Protein AF-A0A818GAY4-F1 (afdb_monomer_lite)

Structure (mmCIF, N/CA/C/O backbone):
data_AF-A0A818GAY4-F1
#
_entry.id   AF-A0A818GAY4-F1
#
loop_
_atom_site.group_PDB
_atom_site.id
_atom_site.type_symbol
_atom_site.label_atom_id
_atom_site.label_alt_id
_atom_site.label_comp_id
_atom_site.label_asym_id
_atom_site.label_entity_id
_atom_site.label_seq_id
_atom_site.pdbx_PDB_ins_code
_atom_site.Cartn_x
_atom_site.Cartn_y
_atom_site.Cartn_z
_atom_site.occupancy
_atom_site.B_iso_or_equiv
_atom_site.auth_seq_id
_atom_site.auth_comp_id
_atom_site.auth_asym_id
_atom_site.auth_atom_id
_atom_site.pdbx_PDB_model_num
ATOM 1 N N . LEU A 1 1 ? 26.074 22.600 -4.840 1.00 77.62 1 LEU A N 1
ATOM 2 C CA . LEU A 1 1 ? 26.069 21.181 -5.272 1.00 77.62 1 LEU A CA 1
ATOM 3 C C . LEU A 1 1 ? 27.488 20.628 -5.135 1.00 77.62 1 LEU A C 1
ATOM 5 O O . LEU A 1 1 ? 28.365 21.128 -5.831 1.00 77.62 1 LEU A O 1
ATOM 9 N N . THR A 1 2 ? 27.718 19.673 -4.230 1.00 94.38 2 THR A N 1
ATOM 10 C CA . THR A 1 2 ? 29.038 19.065 -3.961 1.00 94.38 2 THR A CA 1
ATOM 11 C C . THR A 1 2 ? 29.620 18.382 -5.204 1.00 94.38 2 THR A C 1
ATOM 13 O O . THR A 1 2 ? 28.869 17.916 -6.066 1.00 94.38 2 THR A O 1
ATOM 16 N N . GLU A 1 3 ? 30.948 18.298 -5.309 1.00 92.94 3 GLU A N 1
ATOM 17 C CA . GLU A 1 3 ? 31.629 17.630 -6.430 1.00 92.94 3 GLU A CA 1
ATOM 18 C C . GLU A 1 3 ? 31.208 16.162 -6.596 1.00 92.94 3 GLU A C 1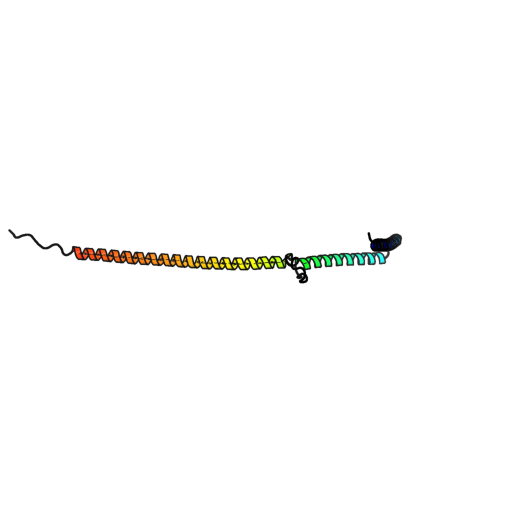
ATOM 20 O O . GLU A 1 3 ? 31.032 15.688 -7.723 1.00 92.94 3 GLU A O 1
ATOM 25 N N . ASP A 1 4 ? 30.916 15.470 -5.496 1.00 95.12 4 ASP A N 1
ATOM 26 C CA . ASP A 1 4 ? 30.416 14.094 -5.527 1.00 95.12 4 ASP A CA 1
ATOM 27 C C . ASP A 1 4 ? 29.030 13.993 -6.166 1.00 95.12 4 ASP A C 1
ATOM 29 O O . ASP A 1 4 ? 28.793 13.126 -7.009 1.00 95.12 4 ASP A O 1
ATOM 33 N N . HIS A 1 5 ? 28.134 14.944 -5.886 1.00 96.38 5 HIS A N 1
ATOM 34 C CA . HIS A 1 5 ? 26.830 15.005 -6.549 1.00 96.38 5 HIS A CA 1
ATOM 35 C C . HIS A 1 5 ? 26.979 15.237 -8.060 1.00 96.38 5 HIS A C 1
ATOM 37 O O . HIS A 1 5 ? 26.270 14.621 -8.857 1.00 96.38 5 HIS A O 1
ATOM 43 N N . LYS A 1 6 ? 27.943 16.065 -8.489 1.00 96.25 6 LYS A N 1
ATOM 44 C CA . LYS A 1 6 ? 28.231 16.278 -9.920 1.00 96.25 6 LYS A CA 1
ATOM 45 C C . LYS A 1 6 ? 28.781 15.016 -10.593 1.00 96.25 6 LYS A C 1
ATOM 47 O O . LYS A 1 6 ? 28.475 14.752 -11.760 1.00 96.25 6 LYS A O 1
ATOM 52 N N . ARG A 1 7 ? 29.601 14.226 -9.892 1.00 96.50 7 ARG A N 1
ATOM 53 C CA . ARG A 1 7 ? 30.089 12.919 -10.373 1.00 96.50 7 ARG A CA 1
ATOM 54 C C . ARG A 1 7 ? 28.946 11.907 -10.468 1.00 96.50 7 ARG A C 1
ATOM 56 O O . ARG A 1 7 ? 28.779 11.301 -11.525 1.00 96.50 7 ARG A O 1
ATOM 63 N N . MET A 1 8 ? 28.100 11.816 -9.443 1.00 97.31 8 MET A N 1
ATOM 64 C CA . MET A 1 8 ? 26.909 10.960 -9.422 1.00 97.31 8 MET A CA 1
ATOM 65 C C . MET A 1 8 ? 25.963 11.260 -10.592 1.00 97.31 8 MET A C 1
ATOM 67 O O . MET A 1 8 ? 25.580 10.346 -11.320 1.00 97.31 8 MET A O 1
ATOM 71 N N . ILE A 1 9 ? 25.649 12.535 -10.845 1.00 97.38 9 ILE A N 1
ATOM 72 C CA . ILE A 1 9 ? 24.792 12.939 -11.972 1.00 97.38 9 ILE A CA 1
ATOM 73 C C . ILE A 1 9 ? 25.394 12.493 -13.311 1.00 97.38 9 ILE A C 1
ATOM 75 O O . ILE A 1 9 ? 24.674 11.990 -14.175 1.00 97.38 9 ILE A O 1
ATOM 79 N N . ARG A 1 10 ? 26.716 12.630 -13.497 1.00 96.94 10 ARG A N 1
ATOM 80 C CA . ARG A 1 10 ? 27.400 12.142 -14.707 1.00 96.94 10 ARG A CA 1
ATOM 81 C C . ARG A 1 10 ? 27.296 10.623 -14.849 1.00 96.94 10 ARG A C 1
ATOM 83 O O . ARG A 1 10 ? 27.051 10.151 -15.957 1.00 96.94 10 ARG A O 1
ATOM 90 N N . CYS A 1 11 ? 27.434 9.868 -13.761 1.00 97.62 11 CYS A N 1
ATOM 91 C CA . CYS A 1 11 ? 27.268 8.414 -13.774 1.00 97.62 11 CYS A CA 1
ATOM 92 C C . CYS A 1 11 ? 25.838 8.002 -14.152 1.00 97.62 11 CYS A C 1
ATOM 94 O O . CYS A 1 11 ? 25.668 7.199 -15.068 1.00 97.62 11 CYS A O 1
ATOM 96 N N . ILE A 1 12 ? 24.818 8.608 -13.533 1.00 97.88 12 ILE A N 1
ATOM 97 C CA . ILE A 1 12 ? 23.403 8.332 -13.841 1.00 97.88 12 ILE A CA 1
ATOM 98 C C . ILE A 1 12 ? 23.106 8.630 -15.316 1.00 97.88 12 ILE A C 1
ATOM 100 O O . ILE A 1 12 ? 22.534 7.793 -16.012 1.00 97.88 12 ILE A O 1
ATOM 104 N N . ARG A 1 13 ? 23.567 9.778 -15.832 1.00 98.00 13 ARG A N 1
ATOM 105 C CA . ARG A 1 13 ? 23.405 10.140 -17.251 1.00 98.00 13 ARG A CA 1
ATOM 106 C C . ARG A 1 13 ? 24.090 9.146 -18.190 1.00 98.00 13 ARG A C 1
ATOM 108 O O . ARG A 1 13 ? 23.501 8.769 -19.199 1.00 98.00 13 ARG A O 1
ATOM 115 N N . LYS A 1 14 ? 25.304 8.681 -17.864 1.00 97.94 14 LYS A N 1
ATOM 116 C CA . LYS A 1 14 ? 25.995 7.637 -18.644 1.00 97.94 14 LYS A CA 1
ATOM 117 C C . LYS A 1 14 ? 25.206 6.322 -18.655 1.00 97.94 14 LYS A C 1
ATOM 119 O O . LYS A 1 14 ? 25.071 5.720 -19.716 1.00 97.94 14 LYS A O 1
ATOM 124 N N . MET A 1 15 ? 24.650 5.900 -17.517 1.00 98.19 15 MET A N 1
ATOM 125 C CA . MET A 1 15 ? 23.805 4.700 -17.438 1.00 98.19 15 MET A CA 1
ATOM 126 C C . MET A 1 15 ? 22.541 4.843 -18.295 1.00 98.19 15 MET A C 1
ATOM 128 O O . MET A 1 15 ? 22.248 3.964 -19.105 1.00 98.19 15 MET A O 1
ATOM 132 N N . GLN A 1 16 ? 21.840 5.976 -18.188 1.00 97.75 16 GLN A N 1
ATOM 133 C CA . GLN A 1 16 ? 20.661 6.277 -19.006 1.00 97.75 16 GLN A CA 1
ATOM 134 C C . GLN A 1 16 ? 20.987 6.278 -20.505 1.00 97.75 16 GLN A C 1
ATOM 136 O O . GLN A 1 16 ? 20.235 5.700 -21.287 1.00 97.75 16 GLN A O 1
ATOM 141 N N . LEU A 1 17 ? 22.127 6.853 -20.908 1.00 98.00 17 LEU A N 1
ATOM 142 C CA . LEU A 1 17 ? 22.579 6.865 -22.301 1.00 98.00 17 LEU A CA 1
ATOM 143 C C . LEU A 1 17 ? 22.832 5.448 -22.839 1.00 98.00 17 LEU A C 1
ATOM 145 O O . LEU A 1 17 ? 22.441 5.142 -23.964 1.00 98.00 17 LEU A O 1
ATOM 149 N N . ILE A 1 18 ? 23.454 4.568 -22.046 1.00 98.19 18 ILE A N 1
ATOM 150 C CA . ILE A 1 18 ? 23.693 3.169 -22.441 1.00 98.19 18 ILE A CA 1
ATOM 151 C C . ILE A 1 18 ? 22.366 2.421 -22.609 1.00 98.19 18 ILE A C 1
ATOM 153 O O . ILE A 1 18 ? 22.192 1.709 -23.599 1.00 98.19 18 ILE A O 1
ATOM 157 N N . VAL A 1 19 ? 21.418 2.601 -21.682 1.00 97.12 19 VAL A N 1
ATOM 158 C CA . VAL A 1 19 ? 20.074 2.007 -21.782 1.00 97.12 19 VAL A CA 1
ATOM 159 C C . VAL A 1 19 ? 19.345 2.530 -23.022 1.00 97.12 19 VAL A C 1
ATOM 161 O O . VAL A 1 19 ? 18.830 1.734 -23.802 1.00 97.12 19 VAL A O 1
ATOM 164 N N . ALA A 1 20 ? 19.359 3.843 -23.264 1.00 97.19 20 ALA A N 1
ATOM 165 C CA . ALA A 1 20 ? 18.741 4.452 -24.440 1.00 97.19 20 ALA A CA 1
ATOM 166 C C . ALA A 1 20 ? 19.353 3.929 -25.748 1.00 97.19 20 ALA A C 1
ATOM 168 O O . ALA A 1 20 ? 18.621 3.566 -26.667 1.00 97.19 20 ALA A O 1
ATOM 169 N N . ARG A 1 21 ? 20.686 3.804 -25.814 1.00 97.31 21 ARG A N 1
ATOM 170 C CA . ARG A 1 21 ? 21.387 3.239 -26.976 1.00 97.31 21 ARG A CA 1
ATOM 171 C C . ARG A 1 21 ? 20.973 1.790 -27.245 1.00 97.31 21 ARG A C 1
ATOM 173 O O . ARG A 1 21 ? 20.743 1.446 -28.401 1.00 97.31 21 ARG A O 1
ATOM 180 N N . LYS A 1 22 ? 20.848 0.957 -26.204 1.00 95.19 22 LYS A N 1
ATOM 181 C CA . LYS A 1 22 ? 20.379 -0.435 -26.337 1.00 95.19 22 LYS A CA 1
ATOM 182 C C . LYS A 1 22 ? 18.934 -0.501 -26.838 1.00 95.19 22 LYS A C 1
ATOM 184 O O . LYS A 1 22 ? 18.679 -1.197 -27.815 1.00 95.19 22 LYS A O 1
ATOM 189 N N . ARG A 1 23 ? 18.027 0.285 -26.246 1.00 91.00 23 ARG A N 1
ATOM 190 C CA . ARG A 1 23 ? 16.612 0.348 -26.661 1.00 91.00 23 ARG A CA 1
ATOM 191 C C . ARG A 1 23 ? 16.458 0.834 -28.102 1.00 91.00 23 ARG A C 1
ATOM 193 O O . ARG A 1 23 ? 15.672 0.272 -28.851 1.00 91.00 23 ARG A O 1
ATOM 200 N N . PHE A 1 24 ? 17.251 1.822 -28.519 1.00 95.19 24 PHE A N 1
ATOM 201 C CA . PHE A 1 24 ? 17.259 2.309 -29.901 1.00 95.19 24 PHE A CA 1
ATOM 202 C C . PHE A 1 24 ? 17.745 1.244 -30.892 1.00 95.19 24 PHE A C 1
ATOM 204 O O . PHE A 1 24 ? 17.181 1.088 -31.970 1.00 95.19 24 PHE A O 1
ATOM 211 N N . GLN A 1 25 ? 18.783 0.485 -30.533 1.00 93.81 25 GLN A N 1
ATOM 212 C CA . GLN A 1 25 ? 19.265 -0.621 -31.362 1.00 93.81 25 GLN A CA 1
ATOM 213 C C . GLN A 1 25 ? 18.258 -1.774 -31.444 1.00 93.81 25 GLN A C 1
ATOM 215 O O . GLN A 1 25 ? 18.126 -2.364 -32.512 1.00 93.81 25 GLN A O 1
ATOM 220 N N . GLN A 1 26 ? 17.557 -2.087 -30.350 1.00 89.25 26 GLN A N 1
ATOM 221 C CA . GLN A 1 26 ? 16.484 -3.089 -30.330 1.00 89.25 26 GLN A CA 1
ATOM 222 C C . GLN A 1 26 ? 15.299 -2.656 -31.199 1.00 89.25 26 GLN A C 1
ATOM 224 O O . GLN A 1 26 ? 14.874 -3.426 -32.045 1.00 89.25 26 GLN A O 1
ATOM 229 N N . ALA A 1 27 ? 14.854 -1.400 -31.096 1.00 89.06 27 ALA A N 1
ATOM 230 C CA . ALA A 1 27 ? 13.731 -0.871 -31.878 1.00 89.06 27 ALA A CA 1
ATOM 231 C C . ALA A 1 27 ? 13.965 -0.858 -33.402 1.00 89.06 27 ALA A C 1
ATOM 233 O O . ALA A 1 27 ? 13.019 -0.732 -34.173 1.00 89.06 27 ALA A O 1
ATOM 234 N N . ARG A 1 28 ? 15.223 -0.957 -33.851 1.00 93.06 28 ARG A N 1
ATOM 235 C CA . ARG A 1 28 ? 15.575 -1.062 -35.275 1.00 93.06 28 ARG A CA 1
ATOM 236 C C . ARG A 1 28 ? 15.525 -2.493 -35.812 1.00 93.06 28 ARG A C 1
ATOM 238 O O . ARG A 1 28 ? 15.600 -2.667 -37.026 1.00 93.06 28 ARG A O 1
ATOM 245 N N . LYS A 1 29 ? 15.480 -3.500 -34.939 1.00 91.31 29 LYS A N 1
ATOM 246 C CA . LYS A 1 29 ? 15.363 -4.909 -35.322 1.00 91.31 29 LYS A CA 1
ATOM 247 C C . LYS A 1 29 ? 13.874 -5.274 -35.408 1.00 91.31 29 LYS A C 1
ATOM 249 O O . LYS A 1 29 ? 13.090 -4.716 -34.644 1.00 91.31 29 LYS A O 1
ATOM 254 N N . PRO A 1 30 ? 13.469 -6.168 -36.327 1.00 93.19 30 PRO A N 1
ATOM 255 C CA . PRO A 1 30 ? 12.110 -6.702 -36.313 1.00 93.19 30 PRO A CA 1
ATOM 256 C C . PRO A 1 30 ? 11.846 -7.438 -34.994 1.00 93.19 30 PRO A C 1
ATOM 258 O O . PRO A 1 30 ? 12.783 -7.963 -34.390 1.00 93.19 30 PRO A O 1
ATOM 261 N N . TYR A 1 31 ? 10.579 -7.472 -34.575 1.00 89.94 31 TYR A N 1
ATOM 262 C CA . TYR A 1 31 ? 10.167 -8.119 -33.332 1.00 89.94 31 TYR A CA 1
ATOM 263 C C . TYR A 1 31 ? 10.527 -9.614 -33.323 1.00 89.94 31 TYR A C 1
ATOM 265 O O . TYR A 1 31 ? 10.206 -10.339 -34.266 1.00 89.94 31 TYR A O 1
ATOM 273 N N . ASP A 1 32 ? 11.160 -10.068 -32.244 1.00 92.50 32 ASP A N 1
ATOM 274 C CA . ASP A 1 32 ? 11.547 -11.461 -31.985 1.00 92.50 32 ASP A CA 1
ATOM 275 C C . ASP A 1 32 ? 10.765 -12.011 -30.771 1.00 92.50 32 ASP A C 1
ATOM 277 O O . ASP A 1 32 ? 10.264 -11.257 -29.935 1.00 92.50 32 ASP A O 1
ATOM 281 N N . VAL A 1 33 ? 10.685 -13.337 -30.615 1.00 95.56 33 VAL A N 1
ATOM 282 C CA . VAL A 1 33 ? 10.095 -14.019 -29.442 1.00 95.56 33 VAL A CA 1
ATOM 283 C C . VAL A 1 33 ? 10.694 -13.485 -28.138 1.00 95.56 33 VAL A C 1
ATOM 285 O O . VAL A 1 33 ? 10.017 -13.394 -27.112 1.00 95.56 33 VAL A O 1
ATOM 288 N N . ARG A 1 34 ? 11.961 -13.063 -28.183 1.00 93.62 34 ARG A N 1
ATOM 289 C CA . ARG A 1 34 ? 12.631 -12.388 -27.073 1.00 93.62 34 ARG A CA 1
ATOM 290 C C . ARG A 1 34 ? 11.910 -11.119 -26.616 1.00 93.62 34 ARG A C 1
ATOM 292 O O . ARG A 1 34 ? 11.834 -10.909 -25.411 1.00 93.62 34 ARG A O 1
ATOM 299 N N . ASP A 1 35 ? 11.368 -10.315 -27.524 1.00 92.81 35 ASP A N 1
ATOM 300 C CA . ASP A 1 35 ? 10.671 -9.073 -27.174 1.00 92.81 35 ASP A CA 1
ATOM 301 C C . ASP A 1 35 ? 9.359 -9.369 -26.439 1.00 92.81 35 ASP A C 1
ATOM 303 O O . ASP A 1 35 ? 9.019 -8.682 -25.476 1.00 92.81 35 ASP A O 1
ATOM 307 N N . VAL A 1 36 ? 8.669 -10.450 -26.823 1.00 95.38 36 VAL A N 1
ATOM 308 C CA . VAL A 1 36 ? 7.465 -10.934 -26.128 1.00 95.38 36 VAL A CA 1
ATOM 309 C C . VAL A 1 36 ? 7.810 -11.389 -24.710 1.00 95.38 36 VAL A C 1
ATOM 311 O O . VAL A 1 36 ? 7.140 -10.998 -23.753 1.00 95.38 36 VAL A O 1
ATOM 314 N N . LEU A 1 37 ? 8.881 -12.174 -24.552 1.00 95.25 37 LEU A N 1
ATOM 315 C CA . LEU A 1 37 ? 9.347 -12.633 -23.239 1.00 95.25 37 LEU A CA 1
ATOM 316 C C . LEU A 1 37 ? 9.818 -11.468 -22.362 1.00 95.25 37 LEU A C 1
ATOM 318 O O . LEU A 1 37 ? 9.505 -11.413 -21.171 1.00 95.25 37 LEU A O 1
ATOM 322 N N . GLU A 1 38 ? 10.543 -10.515 -22.945 1.00 92.94 38 GLU A N 1
ATOM 323 C CA . GLU A 1 38 ? 11.026 -9.335 -22.243 1.00 92.94 38 GLU A CA 1
ATOM 324 C C . GLU A 1 38 ? 9.843 -8.460 -21.806 1.00 92.94 38 GLU A C 1
ATOM 326 O O . GLU A 1 38 ? 9.757 -8.111 -20.628 1.00 92.94 38 GLU A O 1
ATOM 331 N N . GLN A 1 39 ? 8.868 -8.192 -22.679 1.00 94.75 39 GLN A N 1
ATOM 332 C CA . GLN A 1 39 ? 7.644 -7.465 -22.328 1.00 94.75 39 GLN A CA 1
ATOM 333 C C . GLN A 1 39 ? 6.860 -8.162 -21.213 1.00 94.75 39 GLN A C 1
ATOM 335 O O . GLN A 1 39 ? 6.447 -7.505 -20.253 1.00 94.75 39 GLN A O 1
ATOM 340 N N . TYR A 1 40 ? 6.682 -9.480 -21.320 1.00 97.12 40 TYR A N 1
ATOM 341 C CA . TYR A 1 40 ? 6.025 -10.283 -20.296 1.00 97.12 40 TYR A CA 1
ATOM 342 C C . TYR A 1 40 ? 6.751 -10.106 -18.959 1.00 97.12 40 TYR A C 1
ATOM 344 O O . TYR A 1 40 ? 6.139 -9.661 -17.991 1.00 97.12 40 TYR A O 1
ATOM 352 N N . SER A 1 41 ? 8.073 -10.309 -18.908 1.00 96.44 41 SER A N 1
ATOM 353 C CA . SER A 1 41 ? 8.858 -10.158 -17.671 1.00 96.44 41 SER A CA 1
ATOM 354 C C . SER A 1 41 ? 8.691 -8.780 -17.005 1.00 96.44 41 SER A C 1
ATOM 356 O O . SER A 1 41 ? 8.485 -8.706 -15.791 1.00 96.44 41 SER A O 1
ATOM 358 N N . HIS A 1 42 ? 8.672 -7.694 -17.788 1.00 94.88 42 HIS A N 1
ATOM 359 C CA . HIS A 1 42 ? 8.417 -6.341 -17.288 1.00 94.88 42 HIS A CA 1
ATOM 360 C C . HIS A 1 42 ? 6.985 -6.191 -16.753 1.00 94.88 42 HIS A C 1
ATOM 362 O O . HIS A 1 42 ? 6.779 -5.613 -15.682 1.00 94.88 42 HIS A O 1
ATOM 368 N N . GLY A 1 43 ? 5.998 -6.743 -17.464 1.00 97.81 43 GLY A N 1
ATOM 369 C CA . GLY A 1 43 ? 4.600 -6.783 -17.035 1.00 97.81 43 GLY A CA 1
ATOM 370 C C . GLY A 1 43 ? 4.413 -7.533 -15.714 1.00 97.81 43 GLY A C 1
ATOM 371 O O . GLY A 1 43 ? 3.753 -7.020 -14.808 1.00 97.81 43 GLY A O 1
ATOM 372 N N . HIS A 1 44 ? 5.066 -8.688 -15.560 1.00 97.75 44 HIS A N 1
ATOM 373 C CA . HIS A 1 44 ? 5.052 -9.472 -14.324 1.00 97.75 44 HIS A CA 1
ATOM 374 C C . HIS A 1 44 ? 5.639 -8.711 -13.145 1.00 97.75 44 HIS A C 1
ATOM 376 O O . HIS A 1 44 ? 5.020 -8.659 -12.082 1.00 97.75 44 HIS A O 1
ATOM 382 N N . ILE A 1 45 ? 6.809 -8.091 -13.321 1.00 97.25 45 ILE A N 1
ATOM 383 C CA . ILE A 1 45 ? 7.452 -7.311 -12.258 1.00 97.25 45 ILE A CA 1
ATOM 384 C C . ILE A 1 45 ? 6.573 -6.121 -11.859 1.00 97.25 45 ILE A C 1
ATOM 386 O O . ILE A 1 45 ? 6.393 -5.876 -10.666 1.00 97.25 45 ILE A O 1
ATOM 390 N N . ASN A 1 46 ? 5.981 -5.412 -12.826 1.00 97.25 46 ASN A N 1
ATOM 391 C CA . ASN A 1 46 ? 5.098 -4.276 -12.556 1.00 97.25 46 ASN A CA 1
ATOM 392 C C . ASN A 1 46 ? 3.835 -4.699 -11.789 1.00 97.25 46 ASN A C 1
ATOM 394 O O . ASN A 1 46 ? 3.473 -4.086 -10.783 1.00 97.25 46 ASN A O 1
ATOM 398 N N . MET A 1 47 ? 3.196 -5.791 -12.221 1.00 97.69 47 MET A N 1
ATOM 399 C CA . MET A 1 47 ? 2.033 -6.354 -11.537 1.00 97.69 47 MET A CA 1
ATOM 400 C C . MET A 1 47 ? 2.386 -6.779 -10.108 1.00 97.69 47 MET A C 1
ATOM 402 O O . MET A 1 47 ? 1.699 -6.398 -9.162 1.00 97.69 47 MET A O 1
ATOM 406 N N . MET A 1 48 ? 3.495 -7.498 -9.930 1.00 97.50 48 MET A N 1
ATOM 407 C CA . MET A 1 48 ? 3.971 -7.936 -8.619 1.00 97.50 48 MET A CA 1
ATOM 408 C C . MET A 1 48 ? 4.306 -6.751 -7.701 1.00 97.50 48 MET A C 1
ATOM 410 O O . MET A 1 48 ? 3.984 -6.780 -6.515 1.00 97.50 48 MET A O 1
ATOM 414 N N . MET A 1 49 ? 4.922 -5.687 -8.225 1.00 97.12 49 MET A N 1
ATOM 415 C CA . MET A 1 49 ? 5.225 -4.476 -7.455 1.00 97.12 49 MET A CA 1
ATOM 416 C C . MET A 1 49 ? 3.948 -3.783 -6.978 1.00 97.12 49 MET A C 1
ATOM 418 O O . MET A 1 49 ? 3.865 -3.408 -5.810 1.00 97.12 49 MET A O 1
ATOM 422 N N . ARG A 1 50 ? 2.932 -3.686 -7.844 1.00 96.75 50 ARG A N 1
ATOM 423 C CA . ARG A 1 50 ? 1.619 -3.140 -7.485 1.00 96.75 50 ARG A CA 1
ATOM 424 C C . ARG A 1 50 ? 0.923 -3.986 -6.419 1.00 96.75 50 ARG A C 1
ATOM 426 O O . ARG A 1 50 ? 0.393 -3.424 -5.463 1.00 96.75 50 ARG A O 1
ATOM 433 N N . ILE A 1 51 ? 0.972 -5.316 -6.536 1.00 97.06 51 ILE A N 1
ATOM 434 C CA . ILE A 1 51 ? 0.465 -6.234 -5.502 1.00 97.06 51 ILE A CA 1
ATOM 435 C C . ILE A 1 51 ? 1.191 -5.986 -4.173 1.00 97.06 51 ILE A C 1
ATOM 437 O O . ILE A 1 51 ? 0.533 -5.809 -3.151 1.00 97.06 51 ILE A O 1
ATOM 441 N N . LYS A 1 52 ? 2.526 -5.890 -4.176 1.00 95.00 52 LYS A N 1
ATOM 442 C CA . LYS A 1 52 ? 3.317 -5.620 -2.962 1.00 95.00 52 LYS A CA 1
ATOM 443 C C . LYS A 1 52 ? 3.042 -4.246 -2.354 1.00 95.00 52 LYS A C 1
ATOM 445 O O . LYS A 1 52 ? 3.052 -4.105 -1.134 1.00 95.00 52 LYS A O 1
ATOM 450 N N . GLU A 1 53 ? 2.809 -3.224 -3.170 1.00 94.00 53 GLU A N 1
ATOM 451 C CA . GLU A 1 53 ? 2.446 -1.893 -2.680 1.00 94.00 53 GLU A CA 1
ATOM 452 C C . GLU A 1 53 ? 1.069 -1.910 -2.007 1.00 94.00 53 GLU A C 1
ATOM 454 O O . GLU A 1 53 ? 0.914 -1.367 -0.913 1.00 94.00 53 GLU A O 1
ATOM 459 N N . LEU A 1 54 ? 0.087 -2.573 -2.626 1.00 93.50 54 LEU A N 1
ATOM 460 C CA . LEU A 1 54 ? -1.240 -2.764 -2.041 1.00 93.50 54 LEU A CA 1
ATOM 461 C C . LEU A 1 54 ? -1.165 -3.565 -0.741 1.00 93.50 54 LEU A C 1
ATOM 463 O O . LEU A 1 54 ? -1.733 -3.132 0.258 1.00 93.50 54 LEU A O 1
ATOM 467 N N . GLN A 1 55 ? -0.409 -4.667 -0.724 1.00 91.38 55 GLN A N 1
ATOM 468 C CA . GLN A 1 55 ? -0.141 -5.439 0.490 1.00 91.38 55 GLN A CA 1
ATOM 469 C C . GLN A 1 55 ? 0.446 -4.547 1.585 1.00 91.38 55 GLN A C 1
ATOM 471 O O . GLN A 1 55 ? -0.097 -4.516 2.680 1.00 91.38 55 GLN A O 1
ATOM 476 N N . ARG A 1 56 ? 1.475 -3.742 1.290 1.00 85.81 56 ARG A N 1
ATOM 477 C CA . ARG A 1 56 ? 2.087 -2.833 2.273 1.00 85.81 56 ARG A CA 1
ATOM 478 C C . ARG A 1 56 ? 1.101 -1.792 2.810 1.00 85.81 56 ARG A C 1
ATOM 480 O O . ARG A 1 56 ? 1.120 -1.501 4.002 1.00 85.81 56 ARG A O 1
ATOM 487 N N . LYS A 1 57 ? 0.250 -1.221 1.950 1.00 86.38 57 LYS A N 1
ATOM 488 C CA . LYS A 1 57 ? -0.798 -0.273 2.369 1.00 86.38 57 LYS A CA 1
ATOM 489 C C . LYS A 1 57 ? -1.805 -0.949 3.298 1.00 86.38 57 LYS A C 1
ATOM 491 O O . LYS A 1 57 ? -2.114 -0.402 4.348 1.00 86.38 57 LYS A O 1
ATOM 496 N N . ILE A 1 58 ? -2.258 -2.151 2.945 1.00 87.12 58 ILE A N 1
ATOM 497 C CA . ILE A 1 58 ? -3.176 -2.949 3.765 1.00 87.12 58 ILE A CA 1
ATOM 498 C C . ILE A 1 58 ? -2.528 -3.321 5.099 1.00 87.12 58 ILE A C 1
ATOM 500 O O . ILE A 1 58 ? -3.137 -3.104 6.139 1.00 87.12 58 ILE A O 1
ATOM 504 N N . GLU A 1 59 ? -1.293 -3.821 5.099 1.00 81.69 59 GLU A N 1
ATOM 505 C CA . GLU A 1 59 ? -0.554 -4.162 6.319 1.00 81.69 59 GLU A CA 1
ATOM 506 C C . GLU A 1 59 ? -0.422 -2.954 7.251 1.00 81.69 59 GLU A C 1
ATOM 508 O O . GLU A 1 59 ? -0.643 -3.082 8.454 1.00 81.69 59 GLU A O 1
ATOM 513 N N . HIS A 1 60 ? -0.134 -1.776 6.692 1.00 76.38 60 HIS A N 1
ATOM 514 C CA . HIS A 1 60 ? -0.037 -0.532 7.450 1.00 76.38 60 HIS A CA 1
ATOM 515 C C . HIS A 1 60 ? -1.393 -0.060 8.001 1.00 76.38 60 HIS A C 1
ATOM 517 O O . HIS A 1 60 ? -1.452 0.494 9.093 1.00 76.38 60 HIS A O 1
ATOM 523 N N . THR A 1 61 ? -2.491 -0.247 7.266 1.00 78.19 61 THR A N 1
ATOM 524 C CA . THR A 1 61 ? -3.828 0.192 7.699 1.00 78.19 61 THR A CA 1
ATOM 525 C C . THR A 1 61 ? -4.495 -0.800 8.656 1.00 78.19 61 THR A C 1
ATOM 527 O O . THR A 1 61 ? -5.193 -0.371 9.579 1.00 78.19 61 THR A O 1
ATOM 530 N N . ILE A 1 62 ? -4.290 -2.103 8.441 1.00 71.94 62 ILE A N 1
ATOM 531 C CA . ILE A 1 62 ? -5.059 -3.188 9.059 1.00 71.94 62 ILE A CA 1
ATOM 532 C C . ILE A 1 62 ? -4.249 -4.008 10.067 1.00 71.94 62 ILE A C 1
ATOM 534 O O . ILE A 1 62 ? -4.847 -4.414 11.050 1.00 71.94 62 ILE A O 1
ATOM 538 N N . GLY A 1 63 ? -2.956 -4.312 9.875 1.00 65.12 63 GLY A N 1
ATOM 539 C CA . GLY A 1 63 ? -2.482 -5.587 10.447 1.00 65.12 63 GLY A CA 1
ATOM 540 C C . GLY A 1 63 ? -1.007 -5.827 10.745 1.00 65.12 63 GLY A C 1
ATOM 541 O O . GLY A 1 63 ? -0.659 -6.982 10.972 1.00 65.12 63 GLY A O 1
ATOM 542 N N . LYS A 1 64 ? -0.133 -4.822 10.812 1.00 58.97 64 LYS A N 1
ATOM 543 C CA . LYS A 1 64 ? 1.138 -4.961 11.544 1.00 58.97 64 LYS A CA 1
ATOM 544 C C . LYS A 1 64 ? 1.345 -3.727 12.402 1.00 58.97 64 LYS A C 1
ATOM 546 O O . LYS A 1 64 ? 1.376 -2.615 11.879 1.00 58.97 64 LYS A O 1
ATOM 551 N N . GLN A 1 65 ? 1.477 -3.923 13.716 1.00 54.41 65 GLN A N 1
ATOM 552 C CA . GLN A 1 65 ? 1.965 -2.860 14.589 1.00 54.41 65 GLN A CA 1
ATOM 553 C C . GLN A 1 65 ? 3.260 -2.319 13.962 1.00 54.41 65 GLN A C 1
ATOM 555 O O . GLN A 1 65 ? 4.138 -3.123 13.625 1.00 54.41 65 GLN A O 1
ATOM 560 N N . PRO A 1 66 ? 3.385 -0.999 13.721 1.00 53.72 66 PRO A N 1
ATOM 561 C CA . PRO A 1 66 ? 4.666 -0.454 13.307 1.00 53.72 66 PRO A CA 1
ATOM 562 C C . PRO A 1 66 ? 5.708 -0.853 14.361 1.00 53.72 66 PRO A C 1
ATOM 564 O O . PRO A 1 66 ? 5.349 -0.963 15.538 1.00 53.72 66 PRO A O 1
ATOM 567 N N . PRO A 1 67 ? 6.974 -1.100 13.970 1.00 54.75 67 PRO A N 1
ATOM 568 C CA . PRO A 1 67 ? 8.027 -1.356 14.943 1.00 54.75 67 PRO A CA 1
ATOM 569 C C . PRO A 1 67 ? 7.950 -0.283 16.029 1.00 54.75 67 PRO A C 1
ATOM 571 O O . PRO A 1 67 ? 7.726 0.889 15.714 1.00 54.75 67 PRO A O 1
ATOM 574 N N . LEU A 1 68 ? 8.083 -0.727 17.281 1.00 54.41 68 LEU A N 1
ATOM 575 C CA . LEU A 1 68 ? 7.820 -0.036 18.555 1.00 54.41 68 LEU A CA 1
ATOM 576 C C . LEU A 1 68 ? 8.484 1.354 18.722 1.00 54.41 68 LEU A C 1
ATOM 578 O O . LEU A 1 68 ? 8.373 1.964 19.775 1.00 54.41 68 LEU A O 1
ATOM 582 N N . SER A 1 69 ? 9.171 1.870 17.703 1.00 55.41 69 SER A N 1
ATOM 583 C CA . SER A 1 69 ? 9.856 3.159 17.679 1.00 55.41 69 SER A CA 1
ATOM 584 C C . SER A 1 69 ? 9.000 4.348 17.230 1.00 55.41 69 SER A C 1
ATOM 586 O O . SER A 1 69 ? 9.440 5.479 17.390 1.00 55.41 69 SER A O 1
ATOM 588 N N . ASN A 1 70 ? 7.804 4.138 16.662 1.00 55.28 70 ASN A N 1
ATOM 589 C CA . ASN A 1 70 ? 6.938 5.232 16.193 1.00 55.28 70 ASN A CA 1
ATOM 590 C C . ASN A 1 70 ? 5.538 5.143 16.808 1.00 55.28 70 ASN A C 1
ATOM 592 O O . ASN A 1 70 ? 4.549 4.841 16.131 1.00 55.28 70 ASN A O 1
ATOM 596 N N . GLU A 1 71 ? 5.468 5.425 18.104 1.00 57.06 71 GLU A N 1
ATOM 597 C CA . GLU A 1 71 ? 4.251 5.414 18.922 1.00 57.06 71 GLU A CA 1
ATOM 598 C C . GLU A 1 71 ? 3.148 6.348 18.387 1.00 57.06 71 GLU A C 1
ATOM 600 O O . GLU A 1 71 ? 1.966 6.135 18.639 1.00 57.06 71 GLU A O 1
ATOM 605 N N . ASP A 1 72 ? 3.500 7.340 17.566 1.00 57.12 72 ASP A N 1
ATOM 606 C CA . ASP A 1 72 ? 2.530 8.235 16.929 1.00 57.12 72 ASP A CA 1
ATOM 607 C C . ASP A 1 72 ? 1.912 7.678 15.643 1.00 57.12 72 ASP A C 1
ATOM 609 O O . ASP A 1 72 ? 0.775 8.016 15.309 1.00 57.12 72 ASP A O 1
ATOM 613 N N . ARG A 1 73 ? 2.600 6.772 14.932 1.00 53.78 73 ARG A N 1
ATOM 614 C CA . ARG A 1 73 ? 2.040 6.133 13.728 1.00 53.78 73 ARG A CA 1
ATOM 615 C C . ARG A 1 73 ? 1.158 4.934 14.048 1.00 53.78 73 ARG A C 1
ATOM 617 O O . ARG A 1 73 ? 0.216 4.675 13.301 1.00 53.78 73 ARG A O 1
ATOM 624 N N . SER A 1 74 ? 1.403 4.238 15.160 1.00 55.22 74 SER A N 1
ATOM 625 C CA . SER A 1 74 ? 0.544 3.132 15.614 1.00 55.22 74 SER A CA 1
ATOM 626 C C . SER A 1 74 ? -0.892 3.602 15.884 1.00 55.22 74 SER A C 1
ATOM 628 O O . SER A 1 74 ? -1.837 2.875 15.580 1.00 55.22 74 SER A O 1
ATOM 630 N N . LYS A 1 75 ? -1.060 4.858 16.327 1.00 58.88 75 LYS A N 1
ATOM 631 C CA . LYS A 1 75 ? -2.346 5.535 16.584 1.00 58.88 75 LYS A CA 1
ATOM 632 C C . LYS A 1 75 ? -3.195 5.786 15.325 1.00 58.88 75 LYS A C 1
ATOM 634 O O . LYS A 1 75 ? -4.389 6.043 15.453 1.00 58.88 75 LYS A O 1
ATOM 639 N N . LEU A 1 76 ? -2.609 5.713 14.126 1.00 64.62 76 LEU A N 1
ATOM 640 C CA . LEU A 1 76 ? -3.300 5.965 12.850 1.00 64.62 76 LEU A CA 1
ATOM 641 C C . LEU A 1 76 ? -3.905 4.699 12.223 1.00 64.62 76 LEU A C 1
ATOM 643 O O . LEU A 1 76 ? -4.671 4.801 11.263 1.00 64.62 76 LEU A O 1
ATOM 647 N N . THR A 1 77 ? -3.567 3.513 12.736 1.00 78.94 77 THR A N 1
ATOM 648 C CA . THR A 1 77 ? -4.104 2.246 12.220 1.00 78.94 77 THR A CA 1
ATOM 649 C C . THR A 1 77 ? -5.586 2.096 12.567 1.00 78.94 77 THR A C 1
ATOM 651 O O . THR A 1 77 ? -6.058 2.607 13.588 1.00 78.94 77 THR A O 1
ATOM 654 N N . VAL A 1 78 ? -6.343 1.392 11.720 1.00 83.56 78 VAL A N 1
ATOM 655 C CA . VAL A 1 78 ? -7.778 1.161 11.959 1.00 83.56 78 VAL A CA 1
ATOM 656 C C . VAL A 1 78 ? -7.980 0.379 13.256 1.00 83.56 78 VAL A C 1
ATOM 658 O O . VAL A 1 78 ? -8.850 0.742 14.041 1.00 83.56 78 VAL A O 1
ATOM 661 N N . LEU A 1 79 ? -7.122 -0.609 13.531 1.00 81.19 79 LEU A N 1
ATOM 662 C CA . LEU A 1 79 ? -7.162 -1.379 14.776 1.00 81.19 79 LEU A CA 1
ATOM 663 C C . LEU A 1 79 ? -6.943 -0.510 16.018 1.00 81.19 79 LEU A C 1
ATOM 665 O O . LEU A 1 79 ? -7.733 -0.590 16.950 1.00 81.19 79 LEU A O 1
ATOM 669 N N . ALA A 1 80 ? -5.927 0.359 16.035 1.00 81.31 80 ALA A N 1
ATOM 670 C CA . ALA A 1 80 ? -5.671 1.209 17.202 1.00 81.31 80 ALA A CA 1
ATOM 671 C C . ALA A 1 80 ? -6.809 2.207 17.464 1.00 81.31 80 ALA A C 1
ATOM 673 O O . ALA A 1 80 ? -7.119 2.524 18.613 1.00 81.31 80 ALA A O 1
ATOM 674 N N . ARG A 1 81 ? -7.450 2.708 16.401 1.00 85.56 81 ARG A N 1
ATOM 675 C CA . ARG A 1 81 ? -8.647 3.551 16.521 1.00 85.56 81 ARG A CA 1
ATOM 676 C C . ARG A 1 81 ? -9.842 2.750 17.032 1.00 85.56 81 ARG A C 1
ATOM 678 O O . ARG A 1 81 ? -10.564 3.250 17.887 1.00 85.56 81 ARG A O 1
ATOM 685 N N . MET A 1 82 ? -10.020 1.521 16.552 1.00 87.00 82 MET A N 1
ATOM 686 C CA . MET A 1 82 ? -11.092 0.626 16.988 1.00 87.00 82 MET A CA 1
ATOM 687 C C . MET A 1 82 ? -10.946 0.245 18.461 1.00 87.00 82 MET A C 1
ATOM 689 O O . MET A 1 82 ? -11.907 0.375 19.205 1.00 87.00 82 MET A O 1
ATOM 693 N N . GLN A 1 83 ? -9.733 -0.073 18.913 1.00 86.12 83 GLN A N 1
ATOM 694 C CA . GLN A 1 83 ? -9.454 -0.365 20.319 1.00 86.12 83 GLN A CA 1
ATOM 695 C C . GLN A 1 83 ? -9.833 0.807 21.241 1.00 86.12 83 GLN A C 1
ATOM 697 O O . GLN A 1 83 ? -10.408 0.605 22.304 1.00 86.12 83 GLN A O 1
ATOM 702 N N . ARG A 1 84 ? -9.564 2.056 20.834 1.00 88.62 84 ARG A N 1
ATOM 703 C CA . ARG A 1 84 ? -9.989 3.241 21.606 1.00 88.62 84 ARG A CA 1
ATOM 704 C C . ARG A 1 84 ? -11.507 3.358 21.691 1.00 88.62 84 ARG A C 1
ATOM 706 O O . ARG A 1 84 ? -12.032 3.712 22.743 1.00 88.62 84 ARG A O 1
ATOM 713 N N . VAL A 1 85 ? -12.194 3.074 20.585 1.00 92.31 85 VAL A N 1
ATOM 714 C CA . VAL A 1 85 ? -13.659 3.049 20.544 1.00 92.31 85 VAL A CA 1
ATOM 715 C C . VAL A 1 85 ? -14.197 1.946 21.458 1.00 92.31 85 VAL A C 1
ATOM 717 O O . VAL A 1 85 ? -15.103 2.215 22.237 1.00 92.31 85 VAL A O 1
ATOM 720 N N . GLU A 1 86 ? -13.609 0.749 21.440 1.00 92.88 86 GLU A N 1
ATOM 721 C CA . GLU A 1 86 ? -13.976 -0.356 22.336 1.00 92.88 86 GLU A CA 1
ATOM 722 C C . GLU A 1 86 ? -13.815 0.022 23.811 1.00 92.88 86 GLU A C 1
ATOM 724 O O . GLU A 1 86 ? -14.751 -0.164 24.585 1.00 92.88 86 GLU A O 1
ATOM 729 N N . CYS A 1 87 ? -12.681 0.617 24.198 1.00 93.00 87 CYS A N 1
ATOM 730 C CA . CYS A 1 87 ? -12.475 1.104 25.565 1.00 93.00 87 CYS A CA 1
ATOM 731 C C . CYS A 1 87 ? -13.544 2.128 25.968 1.00 93.00 87 CYS A C 1
ATOM 733 O O . CYS A 1 87 ? -14.169 1.985 27.013 1.00 93.00 87 CYS A O 1
ATOM 735 N N . SER A 1 88 ? -13.828 3.108 25.106 1.00 95.88 88 SER A N 1
ATOM 736 C CA . SER A 1 88 ? -14.866 4.105 25.384 1.00 95.88 88 SER A CA 1
ATOM 737 C C . SER A 1 88 ? -16.265 3.486 25.506 1.00 95.88 88 SER A C 1
ATOM 739 O O . SER A 1 88 ? -17.056 3.931 26.335 1.00 95.88 88 SER A O 1
ATOM 741 N N . ILE A 1 89 ? -16.580 2.449 24.722 1.00 96.75 89 ILE A N 1
ATOM 742 C CA . ILE A 1 89 ? -17.842 1.702 24.831 1.00 96.75 89 ILE A CA 1
ATOM 743 C C . ILE A 1 89 ? -17.923 0.949 26.162 1.00 96.75 89 ILE A C 1
ATOM 745 O O . ILE A 1 89 ? -18.990 0.907 26.774 1.00 96.75 89 ILE A O 1
ATOM 749 N N . ILE A 1 90 ? -16.812 0.377 26.629 1.00 97.06 90 ILE A N 1
ATOM 750 C CA . ILE A 1 90 ? -16.746 -0.285 27.936 1.00 97.06 90 ILE A CA 1
ATOM 751 C C . ILE A 1 90 ? -17.025 0.722 29.058 1.00 97.06 90 ILE A C 1
ATOM 753 O O . ILE A 1 90 ? -17.842 0.433 29.933 1.00 97.06 90 ILE A O 1
ATOM 757 N N . ASP A 1 91 ? -16.434 1.915 28.997 1.00 96.50 91 ASP A N 1
ATOM 758 C CA . ASP A 1 91 ? -16.672 2.970 29.988 1.00 96.50 91 ASP A CA 1
ATOM 759 C C . ASP A 1 91 ? -18.140 3.429 29.972 1.00 96.50 91 ASP A C 1
ATOM 761 O O . ASP A 1 91 ? -18.783 3.521 31.019 1.00 96.50 91 ASP A O 1
ATOM 765 N N . MET A 1 92 ? -18.719 3.636 28.782 1.00 97.19 92 MET A N 1
ATOM 766 C CA . MET A 1 92 ? -20.145 3.964 28.636 1.00 97.19 92 MET A CA 1
ATOM 767 C C . MET A 1 92 ? -21.059 2.866 29.188 1.00 97.19 92 MET A C 1
ATOM 769 O O . MET A 1 92 ? -22.092 3.158 29.788 1.00 97.19 92 MET A O 1
ATOM 773 N N . LYS A 1 93 ? -20.688 1.593 29.028 1.00 97.00 93 LYS A N 1
ATOM 774 C CA . LYS A 1 93 ? -21.438 0.480 29.616 1.00 97.00 93 LYS A CA 1
ATOM 775 C C . LYS A 1 93 ? -21.431 0.559 31.146 1.00 97.00 93 LYS A C 1
ATOM 777 O O . LYS A 1 93 ? -22.475 0.376 31.765 1.00 97.00 93 LYS A O 1
ATOM 782 N N . GLN A 1 94 ? -20.283 0.845 31.759 1.00 97.25 94 GLN A N 1
ATOM 783 C CA . GLN A 1 94 ? -20.163 0.939 33.220 1.00 97.25 94 GLN A CA 1
ATOM 784 C C . GLN A 1 94 ? -20.964 2.112 33.800 1.00 97.25 94 GLN A C 1
ATOM 786 O O . GLN A 1 94 ? -21.610 1.973 34.845 1.00 97.25 94 GLN A O 1
ATOM 791 N N . THR A 1 95 ? -20.962 3.262 33.122 1.00 97.19 95 THR A N 1
ATOM 792 C CA . THR A 1 95 ? -21.774 4.410 33.547 1.00 97.19 95 THR A CA 1
ATOM 793 C C . THR A 1 95 ? -23.265 4.115 33.409 1.00 97.19 95 THR A C 1
ATOM 795 O O . THR A 1 95 ? -24.025 4.426 34.326 1.00 97.19 95 THR A O 1
ATOM 798 N N . MET A 1 96 ? -23.683 3.441 32.332 1.00 97.31 96 MET A N 1
ATOM 799 C CA . MET A 1 96 ? -25.075 3.026 32.139 1.00 97.31 96 MET A CA 1
ATOM 800 C C . MET A 1 96 ? -25.546 2.052 33.227 1.00 97.31 96 MET A C 1
ATOM 802 O O . MET A 1 96 ? -26.645 2.216 33.752 1.00 97.31 96 MET A O 1
ATOM 806 N N . GLU A 1 97 ? -24.703 1.099 33.629 1.00 97.38 97 GLU A N 1
ATOM 807 C CA . GLU A 1 97 ? -25.006 0.195 34.748 1.00 97.38 97 GLU A CA 1
ATOM 808 C C . GLU A 1 97 ? -25.142 0.944 36.078 1.00 97.38 97 GLU A C 1
ATOM 810 O O . GLU A 1 97 ? -26.069 0.705 36.851 1.00 97.38 97 GLU A O 1
ATOM 815 N N . SER A 1 98 ? -24.270 1.922 36.330 1.00 96.75 98 SER A N 1
ATOM 816 C CA . SER A 1 98 ? -24.338 2.746 37.545 1.00 96.75 98 SER A CA 1
ATOM 817 C C . SER A 1 98 ? -25.636 3.562 37.615 1.00 96.75 98 SER A C 1
ATOM 819 O O . SER A 1 98 ? -26.251 3.691 38.680 1.00 96.75 98 SER A O 1
ATOM 821 N N . ILE A 1 99 ? -26.082 4.086 36.468 1.00 97.25 99 ILE A N 1
ATOM 822 C CA . ILE A 1 99 ? -27.363 4.790 36.334 1.00 97.25 99 ILE A CA 1
ATOM 823 C C . ILE A 1 99 ? -28.525 3.822 36.564 1.00 97.25 99 ILE A C 1
ATOM 825 O O . ILE A 1 99 ? -29.433 4.142 37.329 1.00 97.25 99 ILE A O 1
ATOM 829 N N . TYR A 1 100 ? -28.488 2.634 35.959 1.00 96.94 100 TYR A N 1
ATOM 830 C CA . TYR A 1 100 ? -29.524 1.617 36.128 1.00 96.94 100 TYR A CA 1
ATOM 831 C C . TYR A 1 100 ? -29.691 1.202 37.597 1.00 96.94 100 TYR A C 1
ATOM 833 O O . TYR A 1 100 ? -30.810 1.201 38.111 1.00 96.94 100 TYR A O 1
ATOM 841 N N . ILE A 1 101 ? -28.588 0.937 38.306 1.00 96.56 101 ILE A N 1
ATOM 842 C CA . ILE A 1 101 ? -28.608 0.600 39.739 1.00 96.56 101 ILE A CA 1
ATOM 843 C C . ILE A 1 101 ? -29.209 1.748 40.560 1.00 96.56 101 ILE A C 1
ATOM 845 O O . ILE A 1 101 ? -30.029 1.519 41.451 1.00 96.56 101 ILE A O 1
ATOM 849 N N . SER A 1 102 ? -28.838 2.989 40.243 1.00 95.81 102 SER A N 1
ATOM 850 C CA . SER A 1 102 ? -29.346 4.174 40.941 1.00 95.81 102 SER A CA 1
ATOM 851 C C . SER A 1 102 ? -30.850 4.369 40.723 1.00 95.81 102 SER A C 1
ATOM 853 O O . SER A 1 102 ? -31.578 4.617 41.682 1.00 95.81 102 SER A O 1
ATOM 855 N N . LEU A 1 103 ? -31.334 4.197 39.488 1.00 95.00 103 LEU A N 1
ATOM 856 C CA . LEU A 1 103 ? -32.761 4.251 39.158 1.00 95.00 103 LEU A CA 1
ATOM 857 C C . LEU A 1 103 ? -33.547 3.142 39.857 1.00 95.00 103 LEU A C 1
ATOM 859 O O . LEU A 1 103 ? -34.606 3.414 40.416 1.00 95.00 103 LEU A O 1
ATOM 863 N N . LYS A 1 104 ? -33.005 1.921 39.899 1.00 95.06 104 LYS A N 1
ATOM 864 C CA . LYS A 1 104 ? -33.617 0.807 40.630 1.00 95.06 104 LYS A CA 1
ATOM 865 C C . LYS A 1 104 ? -33.742 1.108 42.125 1.00 95.06 104 LYS A C 1
ATOM 867 O O . LYS A 1 104 ? -34.808 0.927 42.698 1.00 95.06 104 LYS A O 1
ATOM 872 N N . SER A 1 105 ? -32.693 1.662 42.737 1.00 94.50 105 SER A N 1
ATOM 873 C CA . SER A 1 105 ? -32.740 2.084 44.142 1.00 94.50 105 SER A CA 1
ATOM 874 C C . SER A 1 105 ? -33.781 3.182 44.398 1.00 94.50 105 SER A C 1
ATOM 876 O O . SER A 1 105 ? -34.401 3.203 45.462 1.00 94.50 105 SER A O 1
ATOM 878 N N . ILE A 1 106 ? -33.980 4.104 43.450 1.00 94.75 106 ILE A N 1
ATOM 879 C CA . ILE A 1 106 ? -35.027 5.132 43.539 1.00 94.75 106 ILE A CA 1
ATOM 880 C C . ILE A 1 106 ? -36.417 4.495 43.455 1.00 94.75 106 ILE A C 1
ATOM 882 O O . ILE A 1 106 ? -37.268 4.827 44.278 1.00 94.75 106 ILE A O 1
ATOM 886 N N . ASP A 1 107 ? -36.636 3.570 42.523 1.00 93.00 107 ASP A N 1
ATOM 887 C CA . ASP A 1 107 ? -37.905 2.847 42.382 1.00 93.00 107 ASP A CA 1
ATOM 888 C C . ASP A 1 107 ? -38.249 2.057 43.657 1.00 93.00 107 ASP A C 1
ATOM 890 O O . ASP A 1 107 ? -39.340 2.192 44.213 1.00 93.00 107 ASP A O 1
ATOM 894 N N . ASP A 1 108 ? -37.268 1.347 44.223 1.00 91.00 108 ASP A N 1
ATOM 895 C CA . ASP A 1 108 ? -37.419 0.638 45.498 1.00 91.00 108 ASP A CA 1
ATOM 896 C C . ASP A 1 108 ? -37.780 1.597 46.648 1.00 91.00 108 ASP A C 1
ATOM 898 O O . ASP A 1 108 ? -38.637 1.288 47.482 1.00 91.00 108 ASP A O 1
ATOM 902 N N . LYS A 1 109 ? -37.171 2.792 46.694 1.00 91.12 109 LYS A N 1
ATOM 903 C CA . LYS A 1 109 ? -37.505 3.829 47.687 1.00 91.12 109 LYS A CA 1
ATOM 904 C C . LYS A 1 109 ? -38.915 4.386 47.493 1.00 91.12 109 LYS A C 1
ATOM 906 O O . LYS A 1 109 ? -39.607 4.590 48.489 1.00 91.12 109 LYS A O 1
ATOM 911 N N . ILE A 1 110 ? -39.355 4.620 46.256 1.00 90.00 110 ILE A N 1
ATOM 912 C CA . ILE A 1 110 ? -40.723 5.074 45.948 1.00 90.00 110 ILE A CA 1
ATOM 913 C C . ILE A 1 110 ? -41.741 4.031 46.420 1.00 90.00 110 ILE A C 1
ATOM 915 O O . ILE A 1 110 ? -42.716 4.380 47.090 1.00 90.00 110 ILE A O 1
ATOM 919 N N . ASN A 1 111 ? -41.479 2.750 46.157 1.00 85.00 111 ASN A N 1
ATOM 920 C CA . ASN A 1 111 ? -42.334 1.651 46.602 1.00 85.00 111 ASN A CA 1
ATOM 921 C C . ASN A 1 111 ? -42.414 1.571 48.136 1.00 85.00 111 ASN A C 1
ATOM 923 O O . ASN A 1 111 ? -43.508 1.457 48.694 1.00 85.00 111 ASN A O 1
ATO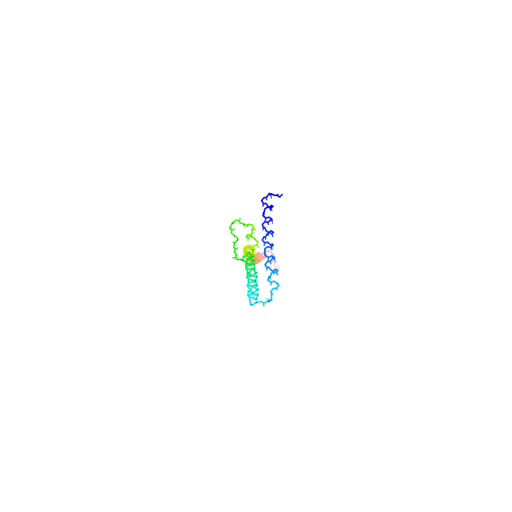M 927 N N . GLN A 1 112 ? -41.289 1.722 48.843 1.00 81.75 112 GLN A N 1
ATOM 928 C CA . GLN A 1 112 ? -41.286 1.766 50.311 1.00 81.75 112 GLN A CA 1
ATOM 929 C C . GLN A 1 112 ? -42.023 2.989 50.879 1.00 81.75 112 GLN A C 1
ATOM 931 O O . GLN A 1 112 ? -42.765 2.858 51.855 1.00 81.75 112 GLN A O 1
ATOM 936 N N . LEU A 1 113 ? -41.873 4.168 50.264 1.00 77.88 113 LEU A N 1
ATOM 937 C CA . LEU A 1 113 ? -42.609 5.380 50.648 1.00 77.88 113 LEU A CA 1
ATOM 938 C C . LEU A 1 113 ? -44.125 5.214 50.456 1.00 77.88 113 LEU A C 1
ATOM 940 O O . LEU A 1 113 ? -44.899 5.629 51.318 1.00 77.88 113 LEU A O 1
ATOM 944 N N . SER A 1 114 ? -44.552 4.563 49.371 1.00 75.31 114 SER A N 1
ATOM 945 C CA . SER A 1 114 ? -45.961 4.233 49.118 1.00 75.31 114 SER A CA 1
ATOM 946 C C . SER A 1 114 ? -46.540 3.305 50.201 1.00 75.31 114 SER A C 1
ATOM 948 O O . SER A 1 114 ? -47.604 3.581 50.762 1.00 75.31 114 SER A O 1
ATOM 950 N N . ILE A 1 115 ? -45.805 2.254 50.587 1.00 71.81 115 ILE A N 1
ATOM 951 C CA . ILE A 1 115 ? -46.220 1.315 51.647 1.00 71.81 115 ILE A CA 1
ATOM 952 C C . ILE A 1 115 ? -46.289 2.009 53.018 1.00 71.81 115 ILE A C 1
ATOM 954 O O . ILE A 1 115 ? -47.270 1.842 53.747 1.00 71.81 115 ILE A O 1
ATOM 958 N N . ASN A 1 116 ? -45.294 2.832 53.366 1.00 71.00 116 ASN A N 1
ATOM 959 C CA . ASN A 1 116 ? -45.292 3.566 54.636 1.00 71.00 116 ASN A CA 1
ATOM 960 C C . ASN A 1 116 ? -46.432 4.586 54.735 1.00 71.00 116 ASN A C 1
ATOM 962 O O . ASN A 1 116 ? -47.044 4.709 55.797 1.00 71.00 116 ASN A O 1
ATOM 966 N N . ASN A 1 117 ? -46.768 5.278 53.643 1.00 70.19 117 ASN A N 1
ATOM 967 C CA . ASN A 1 117 ? -47.908 6.196 53.626 1.00 70.19 117 ASN A CA 1
ATOM 968 C C . ASN A 1 117 ? -49.242 5.466 53.859 1.00 70.19 117 ASN A C 1
ATOM 970 O O . ASN A 1 117 ? -50.075 5.949 54.627 1.00 70.19 117 ASN A O 1
ATOM 974 N N . ASN A 1 118 ? -49.426 4.272 53.288 1.00 62.75 118 ASN A N 1
ATOM 975 C CA . ASN A 1 118 ? -50.621 3.459 53.535 1.00 62.75 118 ASN A CA 1
ATOM 976 C C . ASN A 1 118 ? -50.705 2.968 54.990 1.00 62.75 118 ASN A C 1
ATOM 978 O O . ASN A 1 118 ? -51.778 3.015 55.596 1.00 62.75 118 ASN A O 1
ATOM 982 N N . ASN A 1 119 ? -49.580 2.568 55.589 1.00 64.06 119 ASN A N 1
ATOM 983 C CA . ASN A 1 119 ? -49.536 2.158 56.995 1.00 64.06 119 ASN A CA 1
ATOM 984 C C . ASN A 1 119 ? -49.826 3.324 57.955 1.00 64.06 119 ASN A C 1
ATOM 986 O O . ASN A 1 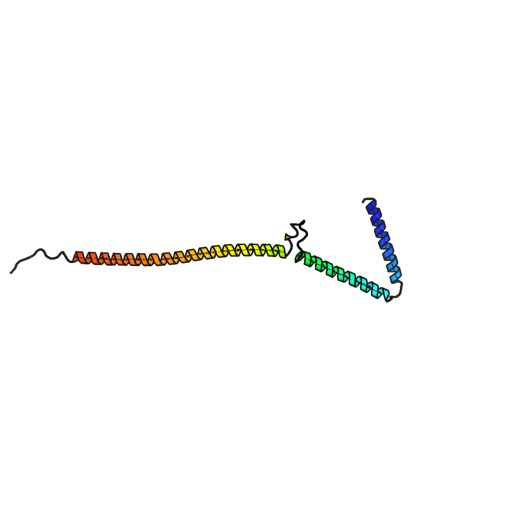119 ? -50.582 3.156 58.913 1.00 64.06 119 ASN A O 1
ATOM 990 N N . ASN A 1 120 ? -49.296 4.519 57.681 1.00 62.53 120 ASN A N 1
ATOM 991 C CA . ASN A 1 120 ? -49.591 5.716 58.474 1.00 62.53 120 ASN A CA 1
ATOM 992 C C . ASN A 1 120 ? -51.064 6.130 58.370 1.00 62.53 120 ASN A C 1
ATOM 994 O O . ASN A 1 120 ? -51.679 6.446 59.388 1.00 62.53 120 ASN A O 1
ATOM 998 N N . ASN A 1 121 ? -51.664 6.060 57.179 1.00 60.56 121 ASN A N 1
ATOM 999 C CA . ASN A 1 121 ? -53.092 6.335 57.006 1.00 60.56 121 ASN A CA 1
ATOM 1000 C C . ASN A 1 121 ? -53.972 5.317 57.748 1.00 60.56 121 ASN A C 1
ATOM 1002 O O . ASN A 1 121 ? -54.929 5.710 58.413 1.00 60.56 121 ASN A O 1
ATOM 1006 N N . ASN A 1 122 ? -53.623 4.027 57.722 1.00 59.56 122 ASN A N 1
ATOM 1007 C CA . ASN A 1 122 ? -54.337 3.001 58.488 1.00 59.56 122 ASN A CA 1
ATOM 1008 C C . ASN A 1 122 ? -54.221 3.217 60.005 1.00 59.56 122 ASN A C 1
ATOM 1010 O O . ASN A 1 122 ? -55.214 3.092 60.724 1.00 59.56 122 ASN A O 1
ATOM 1014 N N . ASN A 1 123 ? -53.043 3.603 60.498 1.00 59.84 123 ASN A N 1
ATOM 1015 C CA . ASN A 1 123 ? -52.850 3.929 61.911 1.00 59.84 123 ASN A CA 1
ATOM 1016 C C . ASN A 1 123 ? -53.643 5.176 62.327 1.00 59.84 123 ASN A C 1
ATOM 1018 O O . ASN A 1 123 ? -54.305 5.156 63.365 1.00 59.84 123 ASN A O 1
ATOM 1022 N N . ASN A 1 124 ? -53.660 6.222 61.500 1.00 59.59 124 ASN A N 1
ATOM 1023 C CA . ASN A 1 124 ? -54.437 7.436 61.760 1.00 59.59 124 ASN A CA 1
ATOM 1024 C C . ASN A 1 124 ? -55.950 7.167 61.748 1.00 59.59 124 ASN A C 1
ATOM 1026 O O . ASN A 1 124 ? -56.665 7.640 62.632 1.00 59.59 124 ASN A O 1
ATOM 1030 N N . ASN A 1 125 ? -56.437 6.339 60.819 1.00 60.06 125 ASN A N 1
ATOM 1031 C CA . ASN A 1 125 ? -57.841 5.924 60.764 1.00 60.06 125 ASN A CA 1
ATOM 1032 C C . ASN A 1 125 ? -58.243 5.080 61.987 1.00 60.06 125 ASN A C 1
ATOM 1034 O O . ASN A 1 125 ? -59.327 5.272 62.542 1.00 60.06 125 ASN A O 1
ATOM 1038 N N . ASN A 1 126 ? -57.357 4.202 62.466 1.00 59.22 126 ASN A N 1
ATOM 1039 C CA . ASN A 1 126 ? -57.576 3.428 63.690 1.00 59.22 126 ASN A CA 1
ATOM 1040 C C . ASN A 1 126 ? -57.573 4.309 64.951 1.00 59.22 126 ASN A C 1
ATOM 1042 O O . ASN A 1 126 ? -58.394 4.101 65.847 1.00 59.22 126 ASN A O 1
ATOM 1046 N N . ILE A 1 127 ? -56.705 5.325 65.026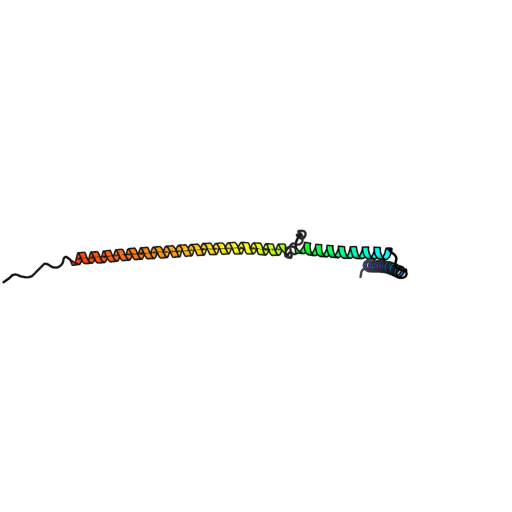 1.00 60.88 127 ILE A N 1
ATOM 1047 C CA . ILE A 1 127 ? -56.704 6.306 66.123 1.00 60.88 127 ILE A CA 1
ATOM 1048 C C . ILE A 1 127 ? -57.994 7.135 66.095 1.00 60.88 127 ILE A C 1
ATOM 1050 O O . ILE A 1 127 ? -58.626 7.307 67.137 1.00 60.88 127 ILE A O 1
ATOM 1054 N N . HIS A 1 128 ? -58.446 7.586 64.921 1.00 59.12 128 HIS A N 1
ATOM 1055 C CA . HIS A 1 128 ? -59.683 8.356 64.807 1.00 59.12 128 HIS A CA 1
ATOM 1056 C C . HIS A 1 128 ? -60.928 7.525 65.182 1.00 59.12 128 HIS A C 1
ATOM 1058 O O . HIS A 1 128 ? -61.792 8.021 65.911 1.00 59.12 128 HIS A O 1
ATOM 1064 N N . GLN A 1 129 ? -60.984 6.237 64.808 1.00 58.50 129 GLN A N 1
ATOM 1065 C CA . GLN A 1 129 ? -62.016 5.299 65.287 1.00 58.50 129 GLN A CA 1
ATOM 1066 C C . GLN A 1 129 ? -61.941 5.043 66.803 1.00 58.50 129 GLN A C 1
ATOM 1068 O O . GLN A 1 129 ? -62.967 4.851 67.454 1.00 58.50 129 GLN A O 1
ATOM 1073 N N . ARG A 1 130 ? -60.745 5.059 67.403 1.00 57.88 130 ARG A N 1
ATOM 1074 C CA . ARG A 1 130 ? -60.571 4.889 68.854 1.00 57.88 130 ARG A CA 1
ATOM 1075 C C . ARG A 1 130 ? -61.015 6.126 69.640 1.00 57.88 130 ARG A C 1
ATOM 1077 O O . ARG A 1 130 ? -61.686 5.981 70.660 1.00 57.88 130 ARG A O 1
ATOM 1084 N N . ILE A 1 131 ? -60.695 7.326 69.150 1.00 59.84 131 ILE A N 1
ATOM 1085 C CA . ILE A 1 131 ? -61.111 8.598 69.760 1.00 59.84 131 ILE A CA 1
ATOM 1086 C C . ILE A 1 131 ? -62.636 8.740 69.695 1.00 59.84 131 ILE A C 1
ATOM 1088 O O . ILE A 1 131 ? -63.267 8.966 70.725 1.00 59.84 131 ILE A O 1
ATOM 1092 N N . THR A 1 132 ? -63.247 8.505 68.532 1.00 60.03 132 THR A N 1
ATOM 1093 C CA . THR A 1 132 ? -64.713 8.572 68.366 1.00 60.03 132 THR A CA 1
ATOM 1094 C C . THR A 1 132 ? -65.458 7.566 69.252 1.00 60.03 132 THR A C 1
ATOM 1096 O O . THR A 1 132 ? -66.460 7.927 69.865 1.00 60.03 132 THR A O 1
ATOM 1099 N N . ARG A 1 133 ? -64.935 6.343 69.435 1.00 56.78 133 ARG A N 1
ATOM 1100 C CA . ARG A 1 133 ? -65.484 5.374 70.406 1.00 56.78 133 ARG A CA 1
ATOM 1101 C C . ARG A 1 133 ? -65.349 5.831 71.866 1.00 56.78 133 ARG A C 1
ATOM 1103 O O . ARG A 1 133 ? -66.281 5.630 72.639 1.00 56.78 133 ARG A O 1
ATOM 1110 N N . SER A 1 134 ? -64.242 6.477 72.241 1.00 53.88 134 SER A N 1
ATOM 1111 C CA . SER A 1 134 ? -64.035 6.997 73.607 1.00 53.88 134 SER A CA 1
ATOM 1112 C C . SER A 1 134 ? -64.908 8.215 73.949 1.00 53.88 134 SER A C 1
ATOM 1114 O O . SER A 1 134 ? -65.321 8.394 75.094 1.00 53.88 134 SER A O 1
ATOM 1116 N N . SER A 1 135 ? -65.246 9.039 72.953 1.00 52.84 135 SER A N 1
ATOM 1117 C CA . SER A 1 135 ? -66.173 10.161 73.124 1.00 52.84 135 SER A CA 1
ATOM 1118 C C . SER A 1 135 ? -67.620 9.685 73.305 1.00 52.84 135 SER A C 1
ATOM 1120 O O . SER A 1 135 ? -68.355 10.272 74.095 1.00 52.84 135 SER A O 1
ATOM 1122 N N . ILE A 1 136 ? -68.014 8.587 72.645 1.00 52.66 136 ILE A N 1
ATOM 1123 C CA . ILE A 1 136 ? -69.347 7.979 72.799 1.00 52.66 136 ILE A CA 1
ATOM 1124 C C . ILE A 1 136 ? -69.504 7.314 74.178 1.00 52.66 136 ILE A C 1
ATOM 1126 O O . ILE A 1 136 ? -70.559 7.453 74.793 1.00 52.66 136 ILE A O 1
ATOM 1130 N N . SER A 1 137 ? -68.462 6.676 74.728 1.00 50.84 137 SER A N 1
ATOM 1131 C CA . SER A 1 137 ? -68.526 6.106 76.087 1.00 50.84 137 SER A CA 1
ATOM 1132 C C . SER A 1 137 ? -68.622 7.164 77.195 1.00 50.84 137 SER A C 1
ATOM 1134 O O . SER A 1 137 ? -69.202 6.889 78.240 1.00 50.84 137 SER A O 1
ATOM 1136 N N . ASN A 1 138 ? -68.109 8.381 76.969 1.00 49.00 138 ASN A N 1
ATOM 1137 C CA . ASN A 1 138 ? -68.179 9.478 77.945 1.00 49.00 138 ASN A CA 1
ATOM 1138 C C . ASN A 1 138 ? -69.468 10.315 77.857 1.00 49.00 138 ASN A C 1
ATOM 1140 O O . ASN A 1 138 ? -69.822 10.981 78.829 1.00 49.00 138 ASN A O 1
ATOM 1144 N N . ALA A 1 139 ? -70.188 10.281 76.732 1.00 49.97 139 ALA A N 1
ATOM 1145 C CA . ALA A 1 139 ? -71.466 10.983 76.578 1.00 49.97 139 ALA A CA 1
ATOM 1146 C C . ALA A 1 139 ? -72.660 10.229 77.203 1.00 49.97 139 ALA A C 1
ATOM 1148 O O . ALA A 1 139 ? -73.721 10.814 77.397 1.00 49.97 139 ALA A O 1
ATOM 1149 N N . GLY A 1 140 ? -72.493 8.950 77.559 1.00 47.94 140 GLY A N 1
ATOM 1150 C CA . GLY A 1 140 ? -73.555 8.111 78.124 1.00 47.94 140 GLY A CA 1
ATOM 1151 C C . GLY A 1 140 ? -73.801 8.240 79.635 1.00 47.94 140 GLY A C 1
ATOM 1152 O O . GLY A 1 140 ? -74.656 7.526 80.145 1.00 47.94 140 GLY A O 1
ATOM 1153 N N . VAL A 1 141 ? -73.078 9.096 80.375 1.00 49.75 141 VAL A N 1
ATOM 1154 C CA . VAL A 1 141 ? -73.129 9.106 81.862 1.00 49.75 141 VAL A CA 1
ATOM 1155 C C . VAL A 1 141 ? -73.369 10.503 82.462 1.00 49.75 141 VAL A C 1
ATOM 1157 O O . VAL A 1 141 ? -72.850 10.849 83.518 1.00 49.75 141 VAL A O 1
ATOM 1160 N N . LYS A 1 142 ? -74.178 11.344 81.808 1.00 48.25 142 LYS A N 1
ATOM 1161 C CA . LYS A 1 142 ? -74.685 12.595 82.407 1.00 48.25 142 LYS A CA 1
ATOM 1162 C C . LYS A 1 142 ? -76.136 12.860 82.010 1.00 48.25 142 LYS A C 1
ATOM 1164 O O . LYS A 1 142 ? -76.408 13.799 81.278 1.00 48.25 142 LYS A O 1
ATOM 1169 N N . PHE A 1 143 ? -77.071 12.048 82.500 1.00 44.78 143 PHE A N 1
ATOM 1170 C CA . PHE A 1 143 ? -78.470 12.474 82.641 1.00 44.78 143 PHE A CA 1
ATOM 1171 C C . PHE A 1 143 ? -79.206 11.586 83.654 1.00 44.78 143 PHE A C 1
ATOM 1173 O O . PHE A 1 143 ? -79.886 10.644 83.276 1.00 44.78 143 PHE A O 1
ATOM 1180 N N . SER A 1 144 ? -79.044 11.872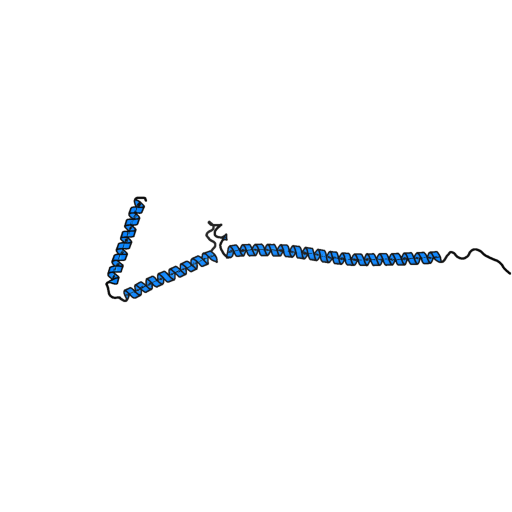 84.949 1.00 39.84 144 SER A N 1
ATOM 1181 C CA . SER A 1 144 ? -80.067 11.570 85.967 1.00 39.84 144 SER A CA 1
ATOM 1182 C C . SER A 1 144 ? -79.682 12.176 87.321 1.00 39.84 144 SER A C 1
ATOM 1184 O O . SER A 1 144 ? -79.239 11.483 88.238 1.00 39.84 144 SER A O 1
ATOM 1186 N N . SER A 1 145 ? -79.829 13.491 87.466 1.00 39.47 145 SER A N 1
ATOM 1187 C CA . SER A 1 145 ? -80.090 14.102 88.772 1.00 39.47 145 SER A CA 1
ATOM 1188 C C . SER A 1 145 ? -80.930 15.365 88.567 1.00 39.47 145 SER A C 1
ATOM 1190 O O . SER A 1 145 ? -80.493 16.264 87.856 1.00 39.47 145 SER A O 1
ATOM 1192 N N . LEU A 1 146 ? -82.079 15.383 89.255 1.00 40.28 146 LEU A N 1
ATOM 1193 C CA . LEU A 1 146 ? -83.021 16.480 89.535 1.00 40.28 146 LEU A CA 1
ATOM 1194 C C . LEU A 1 146 ? -84.205 16.755 88.585 1.00 40.28 146 LEU A C 1
ATOM 1196 O O . LEU A 1 146 ? -84.050 17.351 87.523 1.00 40.28 146 LEU A O 1
ATOM 1200 N N . ASP A 1 147 ? -85.383 16.357 89.102 1.00 36.72 147 ASP A N 1
ATOM 1201 C CA . ASP A 1 147 ? -86.680 17.072 89.226 1.00 36.72 147 ASP A CA 1
ATOM 1202 C C . ASP A 1 147 ? -87.860 16.227 88.694 1.00 36.72 147 ASP A C 1
ATOM 1204 O O . ASP A 1 147 ? -87.802 15.763 87.564 1.00 36.72 147 ASP A O 1
ATOM 1208 N N . LYS A 1 148 ? -88.983 15.958 89.385 1.00 40.31 148 LYS A N 1
ATOM 1209 C CA . LYS A 1 148 ? -89.611 16.404 90.649 1.00 40.31 148 LYS A CA 1
ATOM 1210 C C . LYS A 1 148 ? -90.766 15.430 90.997 1.00 40.31 148 LYS A C 1
ATOM 1212 O O . LYS A 1 148 ? -91.273 14.746 90.111 1.00 40.31 148 LYS A O 1
ATOM 1217 N N . GLU A 1 149 ? -91.196 15.420 92.261 1.00 40.47 149 GLU A N 1
ATOM 1218 C CA . GLU A 1 149 ? -92.515 14.932 92.726 1.00 40.47 149 GLU A CA 1
ATOM 1219 C C . GLU A 1 149 ? -93.691 15.620 91.967 1.00 40.47 149 GLU A C 1
ATOM 1221 O O . GLU A 1 149 ? -93.559 16.798 91.638 1.00 40.47 149 GLU A O 1
ATOM 1226 N N . ILE A 1 150 ? -94.715 14.869 91.499 1.00 36.69 150 ILE A N 1
ATOM 1227 C CA . ILE A 1 150 ? -96.129 14.724 92.003 1.00 36.69 150 ILE A CA 1
ATOM 1228 C C . ILE A 1 150 ? -97.011 15.986 91.755 1.00 36.69 150 ILE A C 1
ATOM 1230 O O . ILE A 1 150 ? -96.498 17.091 91.933 1.00 36.69 150 ILE A O 1
ATOM 1234 N N . PRO A 1 151 ? -98.294 15.910 91.300 1.00 56.16 151 PRO A N 1
ATOM 1235 C CA . PRO A 1 151 ? -99.425 15.043 91.717 1.00 56.16 151 PRO A CA 1
ATOM 1236 C C . PRO A 1 151 ? -99.660 13.776 90.900 1.00 56.16 151 PRO A C 1
ATOM 1238 O O . PRO A 1 151 ? -99.598 13.857 89.655 1.00 56.16 151 PRO A O 1
#

InterPro domains:
  IPR003937 Potassium channel, voltage dependent, KCNQ [PTHR47735] (1-130)
  IPR013821 Potassium channel, voltage dependent, KCNQ, C-terminal [PF03520] (5-86)

Sequence (151 aa):
LTEDHKRMIRCIRKMQLIVARKRFQQARKPYDVRDVLEQYSHGHINMMMRIKELQRKIEHTIGKQPPLSNEDRSKLTVLARMQRVECSIIDMKQTMESIYISLKSIDDKINQLSINNNNNNNNNNNIHQRITRSSISNAGVKFSSLDKEIP

Secondary structure (DSSP, 8-state):
--HHHHHHHHHHHHHHHHHHHHHHHHHTSPP-HHHHHHHHHHHHHHHHHHHHHHHHHHIIIII-PPPTT-HHHHTTSHHHHHHHHHHHHHHHHHHHHHHHHHHHHHHHHHHHHHHHHHHHHHHHHHHHHHHHHHHHHHHTS----------

pLDDT: mean 79.91, std 19.13, range [36.69, 98.19]

Organism: NCBI:txid392033

Foldseek 3Di:
DDPVVVVVVVVVVVVVVVVVVVVVVVVVDPDDVVVVVVVVVVVVVVVVVVVVVVVVVCCQQENDQDPPPCPPSSCNHPVNVV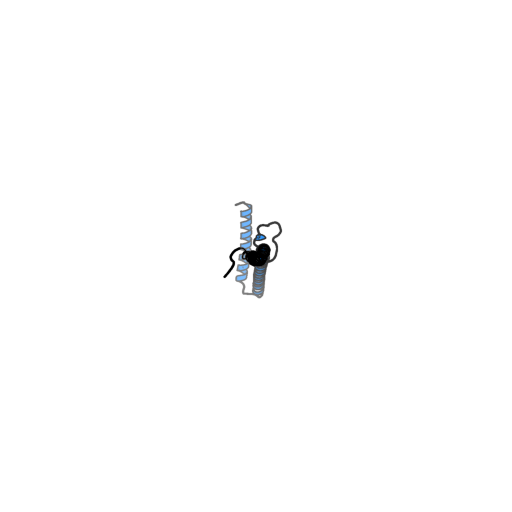VVVVVVVVVVVVVVVVVVVVVVVVVVVVVVVVVVVVVVVVVVVVVVVVVVVVVVVVVPPPDDDDDDDDD

Radius of gyration: 50.55 Å; chains: 1; bounding box: 131×35×129 Å